Protein AF-A0A2D6PAH4-F1 (afdb_monomer_lite)

Foldseek 3Di:
DVVLVVLVVVLVVCPVCLVVDDLVVVLVSLVSVVVSLVVVVVLLVVLVPDPDPVSVVVNVVVLVVVVVVVDDSPDDVVVVSVVSNVVSVVVNVVD

Sequence (95 aa):
MQEIANLQEQVFENMFTFFTMEKEDKIDHIELLEQLISKQRILYTRLSLSDDPEAKSMLQRILDSSIEMGYPKDTDLRQILQTMEKQLCSLKKMM

Radius of gyration: 14.6 Å; chains: 1; bounding box: 32×24×39 Å

pLDDT: mean 88.39, std 4.57, range [64.56, 95.31]

Secondary structure (DSSP, 8-state):
-HHHHHHHHHHHHHHTTGGGS-HHHHHHHHHHHHHHHHHHHHHHHHHHT---HHHHHHHHHHHHHHHHTT--TT--HHHHHHHHHHHHHHHHHT-

Structure (mmCIF, N/CA/C/O backbone):
data_AF-A0A2D6PAH4-F1
#
_entry.id   AF-A0A2D6PAH4-F1
#
loop_
_atom_site.group_PDB
_atom_site.id
_atom_site.type_symbol
_atom_site.label_atom_id
_atom_site.label_alt_id
_atom_site.label_comp_id
_atom_site.label_asym_id
_atom_site.label_entity_id
_atom_site.label_seq_id
_atom_site.pdbx_PDB_ins_code
_atom_site.Cartn_x
_atom_site.Cartn_y
_atom_site.Cartn_z
_atom_site.occupancy
_atom_site.B_iso_or_equiv
_atom_site.auth_seq_id
_atom_site.auth_comp_id
_atom_site.auth_asym_id
_atom_site.auth_atom_id
_atom_site.pdbx_PDB_model_num
ATOM 1 N N . MET A 1 1 ? -4.768 -9.184 -9.272 1.00 64.56 1 MET A N 1
ATOM 2 C CA . MET A 1 1 ? -5.216 -7.884 -9.815 1.00 64.56 1 MET A CA 1
ATOM 3 C C . MET A 1 1 ? -6.615 -7.549 -9.318 1.00 64.56 1 MET A C 1
ATOM 5 O O . MET A 1 1 ? -6.726 -6.576 -8.591 1.00 64.56 1 MET A O 1
ATOM 9 N N . GLN A 1 2 ? -7.625 -8.392 -9.582 1.00 80.06 2 GLN A N 1
ATOM 10 C CA . GLN A 1 2 ? -9.016 -8.178 -9.136 1.00 80.06 2 GLN A CA 1
ATOM 11 C C . GLN A 1 2 ? -9.158 -7.833 -7.643 1.00 80.06 2 GLN A C 1
ATOM 13 O O . GLN A 1 2 ? -9.850 -6.896 -7.287 1.00 80.06 2 GLN A O 1
ATOM 18 N N . GLU A 1 3 ? -8.458 -8.554 -6.765 1.00 78.56 3 GLU A N 1
ATOM 19 C CA . GLU A 1 3 ? -8.578 -8.354 -5.315 1.00 78.56 3 GLU A CA 1
ATOM 20 C C . GLU A 1 3 ? -8.080 -6.975 -4.843 1.00 78.56 3 GLU A C 1
ATOM 22 O O . GLU A 1 3 ? -8.706 -6.358 -3.991 1.00 78.56 3 GLU A O 1
ATOM 27 N N . ILE A 1 4 ? -6.982 -6.467 -5.419 1.00 83.44 4 ILE A N 1
ATOM 28 C CA . ILE A 1 4 ? -6.478 -5.120 -5.104 1.00 83.44 4 ILE A CA 1
ATOM 29 C C . ILE A 1 4 ? -7.450 -4.067 -5.636 1.00 83.44 4 ILE A C 1
ATOM 31 O O . ILE A 1 4 ? -7.729 -3.114 -4.923 1.00 83.44 4 ILE A O 1
ATOM 35 N N . ALA A 1 5 ? -7.998 -4.261 -6.839 1.00 82.44 5 ALA A N 1
ATOM 36 C CA . ALA A 1 5 ? -8.979 -3.343 -7.415 1.00 82.44 5 ALA A CA 1
ATOM 37 C C . ALA A 1 5 ? -10.258 -3.262 -6.561 1.00 82.44 5 ALA A C 1
ATOM 39 O O . ALA A 1 5 ? -10.693 -2.169 -6.219 1.00 82.44 5 ALA A O 1
ATOM 40 N N . ASN A 1 6 ? -10.793 -4.407 -6.128 1.00 85.25 6 ASN A N 1
ATOM 41 C CA . ASN A 1 6 ? -11.968 -4.455 -5.257 1.00 85.25 6 ASN A CA 1
ATOM 42 C C . ASN A 1 6 ? -11.702 -3.789 -3.896 1.00 85.25 6 ASN A C 1
ATOM 44 O O . ASN A 1 6 ? -12.564 -3.097 -3.365 1.00 85.25 6 ASN A O 1
ATOM 48 N N . LEU A 1 7 ? -10.509 -3.989 -3.321 1.00 87.25 7 LEU A N 1
ATOM 49 C CA . LEU A 1 7 ? -10.119 -3.317 -2.077 1.00 87.25 7 LEU A CA 1
ATOM 50 C C . LEU A 1 7 ? -9.952 -1.807 -2.273 1.00 87.25 7 LEU A C 1
ATOM 52 O O . LEU A 1 7 ? -10.340 -1.039 -1.401 1.00 87.25 7 LEU A O 1
ATOM 56 N N . GLN A 1 8 ? -9.396 -1.372 -3.407 1.00 84.31 8 GLN A N 1
ATOM 57 C CA . GLN A 1 8 ? -9.277 0.049 -3.738 1.00 84.31 8 GLN A CA 1
ATOM 58 C C . GLN A 1 8 ? -10.646 0.717 -3.865 1.00 84.31 8 GLN A C 1
ATOM 60 O O . GLN A 1 8 ? -10.814 1.817 -3.351 1.00 84.31 8 GLN A O 1
ATOM 65 N N . GLU A 1 9 ? -11.617 0.053 -4.491 1.00 86.56 9 GLU A N 1
ATOM 66 C CA . GLU A 1 9 ? -12.993 0.545 -4.609 1.00 86.56 9 GLU A CA 1
ATOM 67 C C . GLU A 1 9 ? -13.648 0.707 -3.229 1.00 86.56 9 GLU A C 1
ATOM 69 O O . GLU A 1 9 ? -14.073 1.806 -2.880 1.00 86.56 9 GLU A O 1
ATOM 74 N N . GLN A 1 10 ? -13.599 -0.332 -2.388 1.00 84.00 10 GLN A N 1
ATOM 75 C CA . GLN A 1 10 ? -14.147 -0.289 -1.023 1.00 84.00 10 GLN A CA 1
ATOM 76 C C . GLN A 1 10 ? -13.489 0.779 -0.141 1.00 84.00 10 GLN A C 1
ATOM 78 O O . GLN A 1 10 ? -14.149 1.429 0.672 1.00 84.00 10 GLN A O 1
ATOM 83 N N . VAL A 1 11 ? -12.174 0.966 -0.272 1.00 85.56 11 VAL A N 1
ATOM 84 C CA . VAL A 1 11 ? -11.458 2.030 0.438 1.00 85.56 11 VAL A CA 1
ATOM 85 C C . VAL A 1 11 ? -11.894 3.407 -0.071 1.00 85.56 11 VAL A C 1
ATOM 87 O O . VAL A 1 11 ? -12.120 4.313 0.728 1.00 85.56 11 VAL A O 1
ATOM 90 N N . PHE A 1 12 ? -12.030 3.578 -1.385 1.00 82.94 12 PHE A N 1
ATOM 91 C CA . PHE A 1 12 ? -12.379 4.863 -1.984 1.00 82.94 12 PHE A CA 1
ATOM 92 C C . PHE A 1 12 ? -13.808 5.304 -1.644 1.00 82.94 12 PHE A C 1
ATOM 94 O O . PHE A 1 12 ? -14.020 6.467 -1.306 1.00 82.94 12 PHE A O 1
ATOM 101 N N . GLU A 1 13 ? -14.774 4.383 -1.657 1.00 82.06 13 GLU A N 1
ATOM 102 C CA . GLU A 1 13 ? -16.165 4.659 -1.263 1.00 82.06 13 GLU A CA 1
ATOM 103 C C . GLU A 1 13 ? -16.258 5.212 0.164 1.00 82.06 13 GLU A C 1
ATOM 105 O O . GLU A 1 13 ? -16.968 6.183 0.432 1.00 82.06 13 GLU A O 1
ATOM 110 N N . ASN A 1 14 ? -15.475 4.633 1.071 1.00 77.94 14 ASN A N 1
ATOM 111 C CA . ASN A 1 14 ? -15.480 4.970 2.489 1.00 77.94 14 ASN A CA 1
ATOM 112 C C . ASN A 1 14 ? -14.625 6.203 2.837 1.00 77.94 14 ASN A C 1
ATOM 114 O O . ASN A 1 14 ? -14.744 6.751 3.934 1.00 77.94 14 ASN A O 1
ATOM 118 N N . MET A 1 15 ? -13.800 6.698 1.908 1.00 78.12 15 MET A N 1
ATOM 119 C CA . MET A 1 15 ? -12.950 7.871 2.137 1.00 78.12 15 MET A CA 1
ATOM 120 C C . MET A 1 15 ? -13.777 9.132 2.437 1.00 78.12 15 MET A C 1
ATOM 122 O O . MET A 1 15 ? -13.417 9.918 3.314 1.00 78.12 15 MET A O 1
ATOM 126 N N . PHE A 1 16 ? -14.899 9.325 1.738 1.00 79.25 16 PHE A N 1
ATOM 127 C CA . PHE A 1 16 ? -15.740 10.520 1.889 1.00 79.25 16 PHE A CA 1
ATOM 128 C C . PHE A 1 16 ? -16.514 10.550 3.207 1.00 79.25 16 PHE A C 1
ATOM 130 O O . PHE A 1 16 ? -16.831 11.624 3.717 1.00 79.25 16 PHE A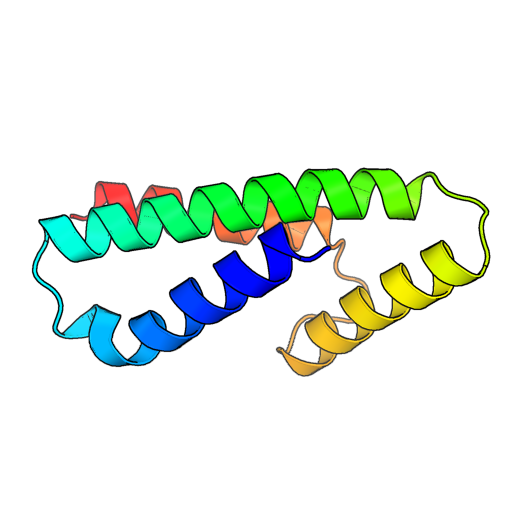 O 1
ATOM 137 N N . THR A 1 17 ? -16.809 9.379 3.766 1.00 83.25 17 THR A N 1
ATOM 138 C CA . THR A 1 17 ? -17.591 9.226 4.995 1.00 83.25 17 THR A CA 1
ATOM 139 C C . THR A 1 17 ? -16.713 8.993 6.221 1.00 83.25 17 THR A C 1
ATOM 141 O O . THR A 1 17 ? -17.228 9.030 7.339 1.00 83.25 17 THR A O 1
ATOM 144 N N . PHE A 1 18 ? -15.390 8.850 6.052 1.00 83.81 18 PHE A N 1
ATOM 145 C CA . PHE A 1 18 ? -14.457 8.553 7.139 1.00 83.81 18 PHE A CA 1
ATOM 146 C C . PHE A 1 18 ? -14.619 9.489 8.338 1.00 83.81 18 PHE A C 1
ATOM 148 O O . PHE A 1 18 ? -14.674 9.023 9.465 1.00 83.81 18 PHE A O 1
ATOM 155 N N . PHE A 1 19 ? -14.758 10.805 8.142 1.00 82.00 19 PHE A N 1
ATOM 156 C CA . PHE A 1 19 ? -14.889 11.744 9.268 1.00 82.00 19 PHE A CA 1
ATOM 157 C C . PHE A 1 19 ? -16.198 11.579 10.051 1.00 82.00 19 PHE A C 1
ATOM 159 O O . PHE A 1 19 ? -16.212 11.805 11.264 1.00 82.00 19 PHE A O 1
ATOM 166 N N . THR A 1 20 ? -17.262 11.144 9.377 1.00 86.75 20 THR A N 1
ATOM 167 C CA . THR A 1 20 ? -18.609 10.964 9.937 1.00 86.75 20 THR A CA 1
ATOM 168 C C . THR A 1 20 ? -18.871 9.562 10.485 1.00 86.75 20 THR A C 1
ATOM 170 O O . THR A 1 20 ? -19.896 9.361 11.122 1.00 86.75 20 THR A O 1
ATOM 173 N N . MET A 1 21 ? -17.970 8.605 10.246 1.00 86.94 21 MET A N 1
ATOM 174 C CA . MET A 1 21 ? -18.076 7.238 10.760 1.00 86.94 21 MET A CA 1
ATOM 175 C C . MET A 1 21 ? -17.931 7.173 12.286 1.00 86.94 21 MET A C 1
ATOM 177 O O . MET A 1 21 ? -17.189 7.959 12.899 1.00 86.94 21 MET A O 1
ATOM 181 N N . GLU A 1 22 ? -18.591 6.182 12.882 1.00 91.19 22 GLU A N 1
ATOM 182 C CA . GLU A 1 22 ? -18.386 5.810 14.278 1.00 91.19 22 GLU A CA 1
ATOM 183 C C . GLU A 1 22 ? -16.976 5.242 14.490 1.00 91.19 22 GLU A C 1
ATOM 185 O O . GLU A 1 22 ? -16.262 4.883 13.550 1.00 91.19 22 GLU A O 1
ATOM 190 N N . LYS A 1 23 ? -16.532 5.195 15.750 1.00 89.31 23 LYS A N 1
ATOM 191 C CA . LYS A 1 23 ? -15.172 4.745 16.084 1.00 89.31 23 LYS A CA 1
ATOM 192 C C . LYS A 1 23 ? -14.876 3.334 15.557 1.00 89.31 23 LYS A C 1
ATOM 194 O O . LYS A 1 23 ? -13.770 3.101 15.082 1.00 89.31 23 LYS A O 1
ATOM 199 N N . GLU A 1 24 ? -15.833 2.420 15.661 1.00 90.00 24 GLU A N 1
ATOM 200 C CA . GLU A 1 24 ? -15.672 1.021 15.249 1.00 90.00 24 GLU A CA 1
ATOM 201 C C . GLU A 1 24 ? -15.528 0.908 13.722 1.00 90.00 24 GLU A C 1
ATOM 203 O O . GLU A 1 24 ? -14.522 0.390 13.247 1.00 90.00 24 GLU A O 1
ATOM 208 N N . ASP A 1 25 ? -16.402 1.572 12.960 1.00 89.62 25 ASP A N 1
ATOM 209 C CA . ASP A 1 25 ? -16.328 1.624 11.490 1.00 89.62 25 ASP A CA 1
ATOM 210 C C . ASP A 1 25 ? -15.019 2.251 10.979 1.00 89.62 25 ASP A C 1
ATOM 212 O O . ASP A 1 25 ? -14.439 1.817 9.981 1.00 89.62 25 ASP A O 1
ATOM 216 N N . LYS A 1 26 ? -14.509 3.278 11.671 1.00 90.31 26 LYS A N 1
ATOM 217 C CA . LYS A 1 26 ? -13.205 3.879 11.351 1.00 90.31 26 LYS A CA 1
ATOM 218 C C . LYS A 1 26 ? -12.055 2.897 11.580 1.00 90.31 26 LYS A C 1
ATOM 220 O O . LYS A 1 26 ? -11.099 2.914 10.807 1.00 90.31 26 LYS A O 1
ATOM 225 N N . ILE A 1 27 ? -12.121 2.070 12.628 1.00 91.25 27 ILE A N 1
ATOM 226 C CA . ILE A 1 27 ? -11.118 1.028 12.888 1.00 91.25 27 ILE A CA 1
ATOM 227 C C . ILE A 1 27 ? -11.159 -0.013 11.770 1.00 91.25 27 ILE A C 1
ATOM 229 O O . ILE A 1 27 ? -10.108 -0.307 11.200 1.00 91.25 27 ILE A O 1
ATOM 233 N N . ASP A 1 28 ? -12.347 -0.483 11.392 1.00 91.00 28 ASP A N 1
ATOM 234 C CA . ASP A 1 28 ? -12.525 -1.441 10.296 1.00 91.00 28 ASP A CA 1
ATOM 235 C C . ASP A 1 28 ? -12.000 -0.879 8.968 1.00 91.00 28 ASP A C 1
ATOM 237 O O . ASP A 1 28 ? -11.282 -1.551 8.222 1.00 91.00 28 ASP A O 1
ATOM 241 N N . HIS A 1 29 ? -12.267 0.401 8.693 1.00 90.38 29 HIS A N 1
ATOM 242 C CA . HIS A 1 29 ? -11.734 1.080 7.517 1.00 90.38 29 HIS A CA 1
ATOM 243 C C . HIS A 1 29 ? -10.199 1.174 7.530 1.00 90.38 29 HIS A C 1
ATOM 245 O O . HIS A 1 29 ? -9.550 0.954 6.503 1.00 90.38 29 HIS A O 1
ATOM 251 N N . ILE A 1 30 ? -9.594 1.464 8.687 1.00 91.50 30 ILE A N 1
ATOM 252 C CA . ILE A 1 30 ? -8.132 1.459 8.837 1.00 91.50 30 ILE A CA 1
ATOM 253 C C . ILE A 1 30 ? -7.568 0.055 8.583 1.00 91.50 30 ILE A C 1
ATOM 255 O O . ILE A 1 30 ? -6.542 -0.071 7.918 1.00 91.50 30 ILE A O 1
ATOM 259 N N . GLU A 1 31 ? -8.232 -1.002 9.045 1.00 91.88 31 GLU A N 1
ATOM 260 C CA . GLU A 1 31 ? -7.796 -2.381 8.797 1.00 91.88 31 GLU A CA 1
ATOM 261 C C . GLU A 1 31 ? -7.884 -2.765 7.314 1.00 91.88 31 GLU A C 1
ATOM 263 O O . GLU A 1 31 ? -6.988 -3.440 6.797 1.00 91.88 31 GLU A O 1
ATOM 268 N N . LEU A 1 32 ? -8.901 -2.286 6.591 1.00 91.88 32 LEU A N 1
ATOM 269 C CA . LEU A 1 32 ? -8.983 -2.435 5.133 1.00 91.88 32 LEU A CA 1
ATOM 270 C C . LEU A 1 32 ? -7.821 -1.726 4.422 1.00 91.88 32 LEU A C 1
ATOM 272 O O . LEU A 1 32 ? -7.209 -2.295 3.512 1.00 91.88 32 LEU A O 1
ATOM 276 N N . LEU A 1 33 ? -7.470 -0.515 4.862 1.00 91.81 33 LEU A N 1
ATOM 277 C CA . LEU A 1 33 ? -6.317 0.229 4.352 1.00 91.81 33 LEU A CA 1
ATOM 278 C C . LEU A 1 33 ? -4.991 -0.505 4.621 1.00 91.81 33 LEU A C 1
ATOM 280 O O . LEU A 1 33 ? -4.161 -0.623 3.717 1.00 91.81 33 LEU A O 1
ATOM 284 N N . GLU A 1 34 ? -4.801 -1.057 5.822 1.00 92.50 34 GLU A N 1
ATOM 285 C CA . GLU A 1 34 ? -3.622 -1.865 6.173 1.00 92.50 34 GLU A CA 1
ATOM 286 C C . GLU A 1 34 ? -3.504 -3.112 5.278 1.00 92.50 34 GLU A C 1
ATOM 288 O O . GLU A 1 34 ? -2.422 -3.426 4.763 1.00 92.50 34 GLU A O 1
ATOM 293 N N . GLN A 1 35 ? -4.620 -3.802 5.025 1.00 92.62 35 GLN A N 1
ATOM 294 C CA . GLN A 1 35 ? -4.661 -4.954 4.120 1.00 92.62 35 GLN A CA 1
ATOM 295 C C . GLN A 1 35 ? -4.320 -4.571 2.676 1.00 92.62 35 GLN A C 1
ATOM 297 O O . GLN A 1 35 ? -3.543 -5.274 2.015 1.00 92.62 35 GLN A O 1
ATOM 302 N N . LEU A 1 36 ? -4.867 -3.454 2.185 1.00 91.88 36 LEU A N 1
ATOM 303 C CA . LEU A 1 36 ? -4.590 -2.945 0.845 1.00 91.88 36 LEU A CA 1
ATOM 304 C C . LEU A 1 36 ? -3.097 -2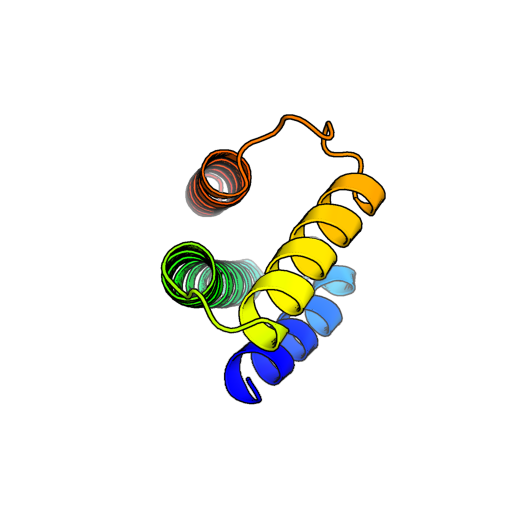.634 0.670 1.00 91.88 36 LEU A C 1
ATOM 306 O O . LEU A 1 36 ? -2.480 -3.124 -0.281 1.00 91.88 36 LEU A O 1
ATOM 310 N N . ILE A 1 37 ? -2.499 -1.900 1.611 1.00 92.00 37 ILE A N 1
ATOM 311 C CA . ILE A 1 37 ? -1.076 -1.535 1.568 1.00 92.00 37 ILE A CA 1
ATOM 312 C C . ILE A 1 37 ? -0.188 -2.783 1.605 1.00 92.00 37 ILE A C 1
ATOM 314 O O . ILE A 1 37 ? 0.757 -2.898 0.819 1.00 92.00 37 ILE A O 1
ATOM 318 N N . SER A 1 38 ? -0.523 -3.773 2.438 1.00 92.56 38 SER A N 1
ATOM 319 C CA . SER A 1 38 ? 0.210 -5.043 2.503 1.00 92.56 38 SER A CA 1
ATOM 320 C C . SER A 1 38 ? 0.225 -5.777 1.153 1.00 92.56 38 SER A C 1
ATOM 322 O O . SER A 1 38 ? 1.278 -6.230 0.685 1.00 92.56 38 SER A O 1
ATOM 324 N N . LYS A 1 39 ? -0.921 -5.836 0.460 1.00 92.81 39 LYS A N 1
ATOM 325 C CA . LYS A 1 39 ? -1.016 -6.443 -0.880 1.00 92.81 39 LYS A CA 1
ATOM 326 C C . LYS A 1 39 ? -0.267 -5.634 -1.936 1.00 92.81 39 LYS A C 1
ATOM 328 O O . LYS A 1 39 ? 0.427 -6.225 -2.767 1.00 92.81 39 LYS A O 1
ATOM 333 N N . GLN A 1 40 ? -0.363 -4.306 -1.894 1.00 90.56 40 GLN A N 1
ATOM 334 C CA . GLN A 1 40 ? 0.376 -3.417 -2.792 1.00 90.56 40 GLN A CA 1
ATOM 335 C C . GLN A 1 40 ? 1.890 -3.566 -2.615 1.00 90.56 40 GLN A C 1
ATOM 337 O O . GLN A 1 40 ? 2.610 -3.612 -3.610 1.00 90.56 40 GLN A O 1
ATOM 342 N N . ARG A 1 41 ? 2.376 -3.757 -1.383 1.00 91.50 41 ARG A N 1
ATOM 343 C CA . ARG A 1 41 ? 3.791 -4.031 -1.101 1.00 91.50 41 ARG A CA 1
ATOM 344 C C . ARG A 1 41 ? 4.265 -5.320 -1.763 1.00 91.50 41 ARG A C 1
ATOM 346 O O . ARG A 1 41 ? 5.289 -5.311 -2.439 1.00 91.50 41 ARG A O 1
ATOM 353 N N . ILE A 1 42 ? 3.508 -6.411 -1.624 1.00 92.00 42 ILE A N 1
ATOM 354 C CA . ILE A 1 42 ? 3.835 -7.693 -2.272 1.00 92.00 42 ILE A CA 1
ATOM 355 C C . ILE A 1 42 ? 3.836 -7.545 -3.797 1.00 92.00 42 ILE A C 1
ATOM 357 O O . ILE A 1 42 ? 4.761 -8.025 -4.457 1.00 92.00 42 ILE A O 1
ATOM 361 N N . LEU A 1 43 ? 2.819 -6.884 -4.362 1.00 90.19 43 LEU A N 1
ATOM 362 C CA . LEU A 1 43 ? 2.734 -6.637 -5.801 1.00 90.19 43 LEU A CA 1
ATOM 363 C C . LEU A 1 43 ? 3.938 -5.828 -6.286 1.00 90.19 43 LEU A C 1
ATOM 365 O O . LEU A 1 43 ? 4.609 -6.249 -7.222 1.00 90.19 43 LEU A O 1
ATOM 369 N N . TYR A 1 44 ? 4.246 -4.716 -5.622 1.00 89.50 44 TYR A N 1
ATOM 370 C CA . TYR A 1 44 ? 5.383 -3.870 -5.960 1.00 89.50 44 TYR A CA 1
ATOM 371 C C . TYR A 1 44 ? 6.700 -4.641 -5.895 1.00 89.50 44 TYR A C 1
ATOM 373 O O . TYR A 1 44 ? 7.485 -4.585 -6.836 1.00 89.50 44 TYR A O 1
ATOM 381 N N . THR A 1 45 ? 6.929 -5.419 -4.831 1.00 90.88 45 THR A N 1
ATOM 382 C CA . THR A 1 45 ? 8.118 -6.272 -4.734 1.00 90.88 45 THR A CA 1
ATOM 383 C C . THR A 1 45 ? 8.209 -7.223 -5.926 1.00 90.88 45 THR A C 1
ATOM 385 O O . THR A 1 45 ? 9.262 -7.292 -6.555 1.00 90.88 45 THR A O 1
ATOM 388 N N . ARG A 1 46 ? 7.113 -7.902 -6.290 1.00 91.19 46 ARG A N 1
ATOM 389 C CA . ARG A 1 46 ? 7.080 -8.807 -7.452 1.00 91.19 46 ARG A CA 1
ATOM 390 C C . ARG A 1 46 ? 7.383 -8.080 -8.761 1.00 91.19 46 ARG A C 1
ATOM 392 O O . ARG A 1 46 ? 8.195 -8.572 -9.533 1.00 91.19 46 ARG A O 1
ATOM 399 N N . LEU A 1 47 ? 6.773 -6.916 -8.987 1.00 91.31 47 LEU A N 1
ATOM 400 C CA . LEU A 1 47 ? 7.009 -6.104 -10.183 1.00 91.31 47 LEU A CA 1
ATOM 401 C C . LEU A 1 47 ? 8.465 -5.625 -10.252 1.00 91.31 47 LEU A C 1
ATOM 403 O O . LEU A 1 47 ? 9.094 -5.756 -11.294 1.00 91.31 47 LEU A O 1
ATOM 407 N N . SER A 1 48 ? 9.030 -5.157 -9.133 1.00 89.12 48 SER A N 1
ATOM 408 C CA . SER A 1 48 ? 10.423 -4.689 -9.058 1.00 89.12 48 SER A CA 1
ATOM 409 C C . SER A 1 48 ? 11.472 -5.779 -9.298 1.00 89.12 48 SER A C 1
ATOM 411 O O . SER A 1 48 ? 12.612 -5.462 -9.617 1.00 89.12 48 SER A O 1
ATOM 413 N N . LEU A 1 49 ? 11.100 -7.051 -9.125 1.00 93.06 49 LEU A N 1
ATOM 414 C CA . LEU A 1 49 ? 11.963 -8.210 -9.372 1.00 93.06 49 LEU A CA 1
ATOM 415 C C . LEU A 1 49 ? 11.714 -8.854 -10.745 1.00 93.06 49 LEU A C 1
ATOM 417 O O . LEU A 1 49 ? 12.384 -9.824 -11.088 1.00 93.06 49 LEU A O 1
ATOM 421 N N . SER A 1 50 ? 10.732 -8.362 -11.502 1.00 92.75 50 SER A N 1
ATOM 422 C CA . SER A 1 50 ? 10.353 -8.926 -12.793 1.00 92.75 50 SER A CA 1
ATOM 423 C C . SER A 1 50 ? 11.109 -8.251 -13.932 1.00 92.75 50 SER A C 1
ATOM 425 O O . SER A 1 50 ? 11.183 -7.024 -14.009 1.00 92.75 50 SER A O 1
ATOM 427 N N . ASP A 1 51 ? 11.606 -9.054 -14.869 1.00 92.38 51 ASP A N 1
ATOM 428 C CA . ASP A 1 51 ? 12.185 -8.548 -16.114 1.00 92.38 51 ASP A CA 1
ATOM 429 C C . ASP A 1 51 ? 11.176 -8.365 -17.244 1.00 92.38 51 ASP A C 1
ATOM 431 O O . ASP A 1 51 ? 11.509 -7.754 -18.266 1.00 92.38 51 ASP A O 1
ATOM 435 N N . ASP A 1 52 ? 9.953 -8.848 -17.035 1.00 95.31 52 ASP A N 1
ATOM 436 C CA . ASP A 1 52 ? 8.872 -8.799 -18.003 1.00 95.31 52 ASP A CA 1
ATOM 437 C C . ASP A 1 52 ? 8.522 -7.340 -18.400 1.00 95.31 52 ASP A C 1
ATOM 439 O O . ASP A 1 52 ? 8.345 -6.481 -17.524 1.00 95.31 52 ASP A O 1
ATOM 443 N N . PRO A 1 53 ? 8.432 -7.023 -19.708 1.00 93.56 53 PRO A N 1
ATOM 444 C CA . PRO A 1 53 ? 8.126 -5.671 -20.179 1.00 93.56 53 PRO A CA 1
ATOM 445 C C . PRO A 1 53 ? 6.781 -5.125 -19.684 1.00 93.56 53 PRO A C 1
ATOM 447 O O . PRO A 1 53 ? 6.667 -3.925 -19.421 1.00 93.56 53 PRO A O 1
ATOM 450 N N . GLU A 1 54 ? 5.768 -5.981 -19.536 1.00 92.12 54 GLU A N 1
ATOM 451 C CA . GLU A 1 54 ? 4.460 -5.589 -19.013 1.00 92.12 54 GLU A CA 1
ATOM 452 C C . GLU A 1 54 ? 4.578 -5.231 -17.529 1.00 92.12 54 GLU A C 1
ATOM 454 O O . GLU A 1 54 ? 4.126 -4.161 -17.118 1.00 92.12 54 GLU A O 1
ATOM 459 N N . ALA A 1 55 ? 5.290 -6.043 -16.743 1.00 92.06 55 ALA A N 1
ATOM 460 C CA . ALA A 1 55 ? 5.560 -5.752 -15.335 1.00 92.06 55 ALA A CA 1
ATOM 461 C C . ALA A 1 55 ? 6.308 -4.419 -15.139 1.00 92.06 55 ALA A C 1
ATOM 463 O O . ALA A 1 55 ? 5.952 -3.634 -14.255 1.00 92.06 55 ALA A O 1
ATOM 464 N N . LYS A 1 56 ? 7.293 -4.119 -15.997 1.00 92.25 56 LYS A N 1
ATOM 465 C CA . LYS A 1 56 ? 8.009 -2.830 -16.000 1.00 92.25 56 LYS A CA 1
ATOM 466 C C . LYS A 1 56 ? 7.081 -1.662 -16.346 1.00 92.25 56 LYS A C 1
ATOM 468 O O . LYS A 1 56 ? 7.135 -0.626 -15.687 1.00 92.25 56 LYS A O 1
ATOM 473 N N . SER A 1 57 ? 6.186 -1.833 -17.321 1.00 93.81 57 SER A N 1
ATOM 474 C CA . SER A 1 57 ? 5.180 -0.817 -17.660 1.00 93.81 57 SER A CA 1
ATOM 475 C C . SER A 1 57 ? 4.202 -0.568 -16.509 1.00 93.81 57 SER A C 1
ATOM 477 O O . SER A 1 57 ? 3.893 0.580 -16.196 1.00 93.81 57 SER A O 1
ATOM 479 N N . MET A 1 58 ? 3.747 -1.624 -15.832 1.00 90.44 58 MET A N 1
ATOM 480 C CA . MET A 1 58 ? 2.872 -1.505 -14.665 1.00 90.44 58 MET A CA 1
ATOM 481 C C . MET A 1 58 ? 3.559 -0.784 -13.505 1.00 90.44 58 MET A C 1
ATOM 483 O O . MET A 1 58 ? 2.950 0.081 -12.881 1.00 90.44 58 MET A O 1
ATOM 487 N N . LEU A 1 59 ? 4.827 -1.107 -13.240 1.00 90.69 59 LEU A N 1
ATOM 488 C CA . LEU A 1 59 ? 5.632 -0.429 -12.228 1.00 90.69 59 LEU A CA 1
ATOM 489 C C . LEU A 1 59 ? 5.743 1.073 -12.512 1.00 90.69 59 LEU A C 1
ATOM 491 O O . LEU A 1 59 ? 5.559 1.883 -11.605 1.00 90.69 59 LEU A O 1
ATOM 495 N N . GLN A 1 60 ? 5.981 1.435 -13.775 1.00 91.06 60 GLN A N 1
ATOM 496 C CA . GLN A 1 60 ? 6.053 2.830 -14.196 1.00 91.06 60 GLN A CA 1
ATOM 497 C C . GLN A 1 60 ? 4.729 3.563 -13.966 1.00 91.06 60 GLN A C 1
ATOM 499 O O . GLN A 1 60 ? 4.736 4.653 -13.412 1.00 91.06 60 GLN A O 1
ATOM 504 N N . ARG A 1 61 ? 3.586 2.944 -14.289 1.00 90.75 61 ARG A N 1
ATOM 505 C CA . ARG A 1 61 ? 2.265 3.545 -14.025 1.00 90.75 61 ARG A CA 1
ATOM 506 C C . ARG A 1 61 ? 2.041 3.826 -12.539 1.00 90.75 61 ARG A C 1
ATOM 508 O O . ARG A 1 61 ? 1.492 4.864 -12.198 1.00 90.75 61 ARG A O 1
ATOM 515 N N . ILE A 1 62 ? 2.482 2.926 -11.657 1.00 88.50 62 ILE A N 1
ATOM 516 C CA . ILE A 1 62 ? 2.388 3.131 -10.202 1.00 88.50 62 ILE A CA 1
ATOM 517 C C . ILE A 1 62 ? 3.249 4.329 -9.767 1.00 88.50 62 ILE A C 1
ATOM 519 O O . ILE A 1 62 ? 2.805 5.139 -8.953 1.00 88.50 62 ILE A O 1
ATOM 523 N N . LEU A 1 63 ? 4.462 4.458 -10.316 1.00 89.12 63 LEU A N 1
ATOM 524 C CA . LEU A 1 63 ? 5.338 5.608 -10.067 1.00 89.12 63 LEU A CA 1
ATOM 525 C C . LEU A 1 63 ? 4.707 6.912 -10.564 1.00 89.12 63 LEU A C 1
ATOM 527 O O . LEU A 1 63 ? 4.660 7.886 -9.814 1.00 89.12 63 LEU A O 1
ATOM 531 N N . ASP A 1 64 ? 4.172 6.917 -11.782 1.00 91.19 64 ASP A N 1
ATOM 532 C CA . ASP A 1 64 ? 3.528 8.087 -12.379 1.00 91.19 64 ASP A CA 1
ATOM 533 C C . ASP A 1 64 ? 2.333 8.545 -11.529 1.00 91.19 64 ASP A C 1
ATOM 535 O O . ASP A 1 64 ? 2.259 9.716 -11.159 1.00 91.19 64 ASP A O 1
ATOM 539 N N . SER A 1 65 ? 1.476 7.614 -11.091 1.00 87.62 65 SER A N 1
ATOM 540 C CA . SER A 1 65 ? 0.374 7.925 -10.173 1.00 87.62 65 SER A CA 1
ATOM 541 C C . SER A 1 65 ? 0.856 8.494 -8.835 1.00 87.62 65 SER A C 1
ATOM 543 O O . SER A 1 65 ? 0.223 9.394 -8.292 1.00 87.62 65 SER A O 1
ATOM 545 N N . SER A 1 66 ? 1.990 8.032 -8.294 1.00 87.94 66 SER A N 1
ATOM 546 C CA . SER A 1 66 ? 2.539 8.620 -7.062 1.00 87.94 66 SER A CA 1
ATOM 547 C C . SER A 1 66 ? 2.978 10.076 -7.261 1.00 87.94 66 SER A C 1
ATOM 549 O O . SER A 1 66 ? 2.746 10.921 -6.397 1.00 87.94 66 SER A O 1
ATOM 551 N N . ILE A 1 67 ? 3.531 10.405 -8.430 1.00 89.19 67 ILE A N 1
ATOM 552 C CA . ILE A 1 67 ? 3.923 11.777 -8.770 1.00 89.19 67 ILE A CA 1
ATOM 553 C C . ILE A 1 67 ? 2.683 12.665 -8.907 1.00 89.19 67 ILE A C 1
ATOM 555 O O . ILE A 1 67 ? 2.669 13.786 -8.403 1.00 89.19 67 ILE A O 1
ATOM 559 N N . GLU A 1 68 ? 1.622 12.157 -9.536 1.00 89.00 68 GLU A N 1
ATOM 560 C CA . GLU A 1 68 ? 0.328 12.847 -9.644 1.00 89.00 68 GLU A CA 1
ATOM 561 C C . GLU A 1 68 ? -0.306 13.121 -8.273 1.00 89.00 68 GLU A C 1
ATOM 563 O O . GLU A 1 68 ? -0.927 14.163 -8.074 1.00 89.00 68 GLU A O 1
ATOM 568 N N . MET A 1 69 ? -0.085 12.235 -7.298 1.00 85.62 69 MET A N 1
ATOM 569 C CA . MET A 1 69 ? -0.493 12.427 -5.901 1.00 85.62 69 MET A CA 1
ATOM 570 C C . MET A 1 69 ? 0.390 13.431 -5.133 1.00 85.62 69 MET A C 1
ATOM 572 O O . MET A 1 69 ? 0.150 13.679 -3.952 1.00 85.62 69 MET A O 1
ATOM 576 N N . GLY A 1 70 ? 1.396 14.023 -5.784 1.00 87.50 70 GLY A N 1
ATOM 577 C CA . GLY A 1 70 ? 2.269 15.051 -5.218 1.00 87.50 70 GLY A CA 1
ATOM 578 C C . GLY A 1 70 ? 3.564 14.526 -4.598 1.00 87.50 70 GLY A C 1
ATOM 579 O O . GLY A 1 70 ? 4.292 15.310 -3.985 1.00 87.50 70 GLY A O 1
ATOM 580 N N . TYR A 1 71 ? 3.884 13.234 -4.745 1.00 88.56 71 TYR A N 1
ATOM 581 C CA . TYR A 1 71 ? 5.170 12.705 -4.288 1.00 88.56 71 TYR A CA 1
ATOM 582 C C . TYR A 1 71 ? 6.317 13.116 -5.239 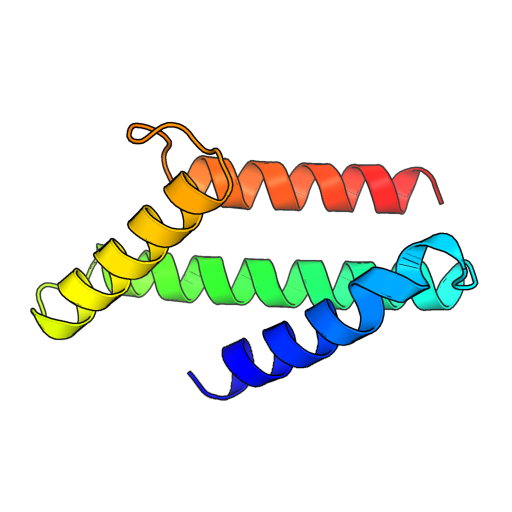1.00 88.56 71 TYR A C 1
ATOM 584 O O . TYR A 1 71 ? 6.141 13.143 -6.460 1.00 88.56 71 TYR A O 1
ATOM 592 N N . PRO A 1 72 ? 7.519 13.423 -4.716 1.00 89.94 72 PRO A N 1
ATOM 593 C CA . PRO A 1 72 ? 8.703 13.665 -5.541 1.00 89.94 72 PRO A CA 1
ATOM 594 C C . PRO A 1 72 ? 9.067 12.461 -6.422 1.00 89.94 72 PRO A C 1
ATOM 596 O O . PRO A 1 72 ? 8.928 11.313 -5.998 1.00 89.94 72 PRO A O 1
ATOM 599 N N . LYS A 1 73 ? 9.597 12.718 -7.625 1.00 84.31 73 LYS A N 1
ATOM 600 C CA . LYS A 1 73 ? 9.947 11.677 -8.617 1.00 84.31 73 LYS A CA 1
ATOM 601 C C . LYS A 1 73 ? 11.015 10.687 -8.146 1.00 84.31 73 LYS A C 1
ATOM 603 O O . LYS A 1 73 ? 11.093 9.578 -8.656 1.00 84.31 73 LYS A O 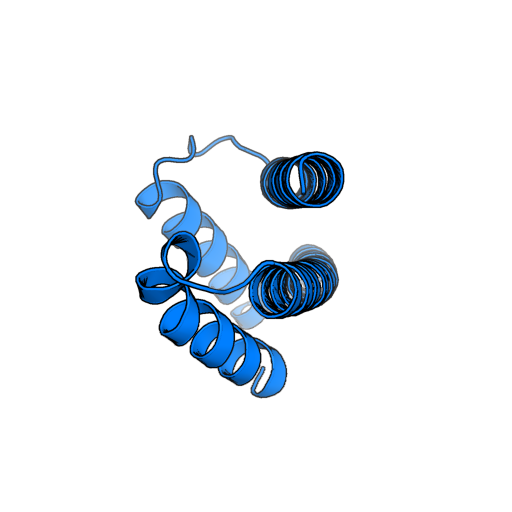1
ATOM 608 N N . ASP A 1 74 ? 11.866 11.117 -7.229 1.00 84.6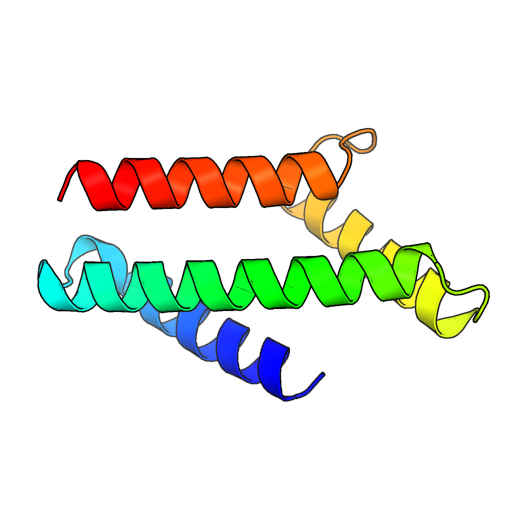9 74 ASP A N 1
ATOM 609 C CA . ASP A 1 74 ? 12.965 10.361 -6.637 1.00 84.69 74 ASP A CA 1
ATOM 610 C C . ASP A 1 74 ? 12.553 9.600 -5.368 1.00 84.69 74 ASP A C 1
ATOM 612 O O . ASP A 1 74 ? 13.378 8.913 -4.763 1.00 84.69 74 ASP A O 1
ATOM 616 N N . THR A 1 75 ? 11.282 9.689 -4.968 1.00 84.50 75 THR A N 1
ATOM 617 C CA . THR A 1 75 ? 10.788 8.992 -3.781 1.00 84.50 75 THR A CA 1
ATOM 618 C C . THR A 1 75 ? 10.721 7.490 -4.032 1.00 84.50 75 THR A C 1
ATOM 620 O O . THR A 1 75 ? 10.083 7.025 -4.975 1.00 84.50 75 THR A O 1
ATOM 623 N N . ASP A 1 76 ? 11.323 6.706 -3.139 1.00 86.06 76 ASP A N 1
ATOM 624 C CA . ASP A 1 76 ? 11.176 5.253 -3.162 1.00 86.06 76 ASP A CA 1
ATOM 625 C C . ASP A 1 76 ? 9.744 4.869 -2.751 1.00 86.06 76 ASP A C 1
ATOM 627 O O . ASP A 1 76 ? 9.298 5.157 -1.638 1.00 86.06 76 ASP A O 1
ATOM 631 N N . LEU A 1 77 ? 9.024 4.159 -3.625 1.00 86.38 77 LEU A N 1
ATOM 632 C CA . LEU A 1 77 ? 7.681 3.641 -3.338 1.00 86.38 77 LEU A CA 1
ATOM 633 C C . LEU A 1 77 ? 7.634 2.789 -2.062 1.00 86.38 77 LEU A C 1
ATOM 635 O O . LEU A 1 77 ? 6.614 2.773 -1.374 1.00 86.38 77 LEU A O 1
ATOM 639 N N . ARG A 1 78 ? 8.734 2.126 -1.679 1.00 86.81 78 ARG A N 1
ATOM 640 C CA . ARG A 1 78 ? 8.822 1.416 -0.391 1.00 86.81 78 ARG A CA 1
ATOM 641 C C . ARG A 1 78 ? 8.728 2.381 0.786 1.00 86.81 78 ARG A C 1
ATOM 643 O O . ARG A 1 78 ? 8.058 2.067 1.766 1.00 86.81 78 ARG A O 1
ATOM 650 N N . GLN A 1 79 ? 9.362 3.549 0.687 1.00 89.38 79 GLN A N 1
ATOM 651 C CA . GLN A 1 79 ? 9.275 4.598 1.703 1.00 89.38 79 GLN A CA 1
ATOM 652 C C . GLN A 1 79 ? 7.875 5.215 1.749 1.00 89.38 79 GLN A C 1
ATOM 654 O O . GLN A 1 79 ? 7.377 5.488 2.842 1.00 89.38 79 GLN A O 1
ATOM 659 N N . ILE A 1 80 ? 7.217 5.376 0.595 1.00 90.12 80 ILE A N 1
ATOM 660 C CA . ILE A 1 80 ? 5.823 5.840 0.517 1.00 90.12 80 ILE A CA 1
ATOM 661 C C . ILE A 1 80 ? 4.905 4.865 1.260 1.00 90.12 80 ILE A C 1
ATOM 663 O O . ILE A 1 80 ? 4.246 5.263 2.220 1.00 90.12 80 ILE A O 1
ATOM 667 N N . LEU A 1 81 ? 4.927 3.579 0.888 1.00 90.44 81 LEU A N 1
ATOM 668 C CA . LEU A 1 81 ? 4.105 2.545 1.528 1.00 90.44 81 LEU A CA 1
ATOM 669 C C . LEU A 1 81 ? 4.390 2.449 3.035 1.00 90.44 81 LEU A C 1
ATOM 671 O O . LEU A 1 81 ? 3.464 2.404 3.837 1.00 90.44 81 LEU A O 1
ATOM 675 N N . GLN A 1 82 ? 5.661 2.504 3.445 1.00 91.00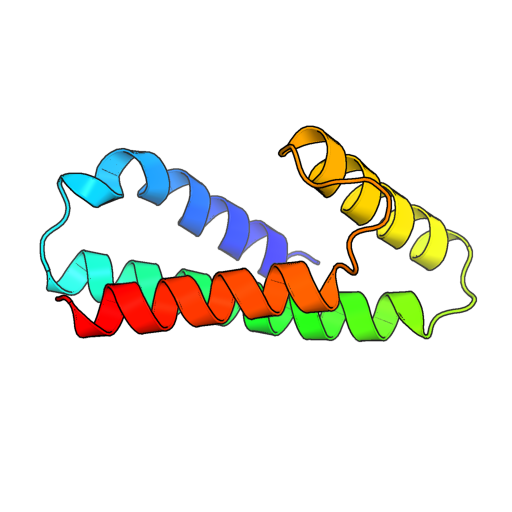 82 GLN A N 1
ATOM 676 C CA . GLN A 1 82 ? 6.030 2.476 4.862 1.00 91.00 82 GLN A CA 1
ATOM 677 C C . GLN A 1 82 ? 5.538 3.716 5.627 1.00 91.00 82 GLN A C 1
ATOM 679 O O . GLN A 1 82 ? 5.196 3.630 6.809 1.00 91.00 82 GLN A O 1
ATOM 684 N N . THR A 1 83 ? 5.518 4.883 4.982 1.00 90.69 83 THR A N 1
ATOM 685 C CA . THR A 1 83 ? 4.983 6.113 5.578 1.00 90.69 83 THR A CA 1
ATOM 686 C C . THR A 1 83 ? 3.477 5.994 5.784 1.00 90.69 83 THR A C 1
ATOM 688 O O . THR A 1 83 ? 2.996 6.306 6.873 1.00 90.69 83 THR A O 1
ATOM 691 N N . MET A 1 84 ? 2.756 5.458 4.795 1.00 90.38 84 MET A N 1
ATOM 692 C CA . MET A 1 84 ? 1.320 5.186 4.896 1.00 90.38 84 MET A CA 1
ATOM 693 C C . MET A 1 84 ? 1.010 4.210 6.044 1.00 90.38 84 MET A C 1
ATOM 695 O O . MET A 1 84 ? 0.172 4.517 6.889 1.00 90.38 84 MET A O 1
ATOM 699 N N . GLU A 1 85 ? 1.746 3.093 6.159 1.00 91.38 85 GLU A N 1
ATOM 700 C CA . GLU A 1 85 ? 1.596 2.134 7.273 1.00 91.38 85 GLU A CA 1
ATOM 701 C C . GLU A 1 85 ? 1.766 2.820 8.644 1.00 91.38 85 GLU A C 1
ATOM 703 O O . GLU A 1 85 ? 0.975 2.620 9.569 1.00 91.38 85 GLU A O 1
ATOM 708 N N . LYS A 1 86 ? 2.784 3.680 8.788 1.00 92.19 86 LYS A N 1
ATOM 709 C CA . LYS A 1 86 ? 3.042 4.411 10.041 1.00 92.19 86 LYS A CA 1
ATOM 710 C C . LYS A 1 86 ? 1.934 5.405 10.381 1.00 92.19 86 LYS A C 1
ATOM 712 O O . LYS A 1 86 ? 1.604 5.563 11.561 1.00 92.19 86 LYS A O 1
ATOM 717 N N . GLN A 1 87 ? 1.380 6.083 9.379 1.00 90.75 87 GLN A N 1
ATOM 718 C CA . GLN A 1 87 ? 0.286 7.034 9.564 1.00 90.75 87 GLN A CA 1
ATOM 719 C C . GLN A 1 87 ? -0.990 6.325 10.023 1.00 90.75 87 GLN A C 1
ATOM 721 O O . GLN A 1 87 ? -1.586 6.763 11.004 1.00 90.75 87 GLN A O 1
ATOM 726 N N . LEU A 1 88 ? -1.343 5.193 9.409 1.00 91.38 88 LEU A N 1
ATOM 727 C CA . LEU A 1 88 ? -2.486 4.375 9.831 1.00 91.38 88 LEU A CA 1
ATOM 728 C C . LEU A 1 88 ? -2.320 3.838 11.251 1.00 91.38 88 LEU A C 1
ATOM 730 O O . LEU A 1 88 ? -3.228 3.965 12.067 1.00 91.38 88 LEU A O 1
ATOM 734 N N . CYS A 1 89 ? -1.130 3.334 11.588 1.00 90.19 89 CYS A N 1
ATOM 735 C CA . CYS A 1 89 ? -0.840 2.863 12.941 1.00 90.19 89 CYS A CA 1
ATOM 736 C C . CYS A 1 89 ? -0.975 3.991 13.979 1.00 90.19 89 CYS A C 1
ATOM 738 O O . CYS A 1 89 ? -1.482 3.779 15.080 1.00 90.19 89 CYS A O 1
ATOM 740 N N . SER A 1 90 ? -0.529 5.201 13.633 1.00 91.81 90 SER A N 1
ATOM 741 C CA . SER A 1 90 ? -0.664 6.377 14.499 1.00 91.81 90 SER A CA 1
ATOM 742 C C . SER A 1 90 ? -2.124 6.793 14.653 1.00 91.81 90 SER A C 1
ATOM 744 O O . SER A 1 90 ? -2.560 7.046 15.772 1.00 91.81 90 SER A O 1
ATOM 746 N N . LEU A 1 91 ? -2.884 6.797 13.555 1.00 89.00 91 LEU A N 1
ATOM 747 C CA . LEU A 1 91 ? -4.305 7.123 13.548 1.00 89.00 91 LEU A CA 1
ATOM 748 C C . LEU A 1 91 ? -5.094 6.141 14.420 1.00 89.00 91 LEU A C 1
ATOM 750 O O . LEU A 1 91 ? -5.799 6.574 15.323 1.00 89.00 91 LEU A O 1
ATOM 754 N N . LYS A 1 92 ? -4.877 4.832 14.246 1.00 88.81 92 LYS A N 1
ATOM 755 C CA . LYS A 1 92 ? -5.513 3.771 15.044 1.00 88.81 92 LYS A CA 1
ATOM 756 C C . LYS A 1 92 ? -5.242 3.913 16.544 1.00 88.81 92 LYS A C 1
ATOM 758 O O . LYS A 1 92 ? -6.115 3.634 17.352 1.00 88.81 92 LYS A O 1
ATOM 763 N N . LYS A 1 93 ? -4.044 4.367 16.933 1.00 89.56 93 LYS A N 1
ATOM 764 C CA . LYS A 1 93 ? -3.675 4.594 18.345 1.00 89.56 93 LYS A CA 1
ATOM 765 C C . LYS A 1 93 ? -4.344 5.815 18.972 1.00 89.56 93 LYS A C 1
ATOM 767 O O . LYS A 1 93 ? -4.439 5.874 20.193 1.00 89.56 93 LYS A O 1
ATOM 772 N N . MET A 1 94 ? -4.729 6.804 18.167 1.00 85.19 94 MET A N 1
ATOM 773 C CA . MET A 1 94 ? -5.396 8.022 18.642 1.00 85.19 94 MET A CA 1
ATOM 774 C C . MET A 1 94 ? -6.899 7.825 18.869 1.00 85.19 94 MET A C 1
ATOM 776 O O . MET A 1 94 ? -7.545 8.725 19.400 1.00 85.19 94 MET A O 1
ATOM 780 N N . MET A 1 95 ? -7.444 6.681 18.449 1.00 81.38 95 MET A N 1
ATOM 781 C CA . MET A 1 95 ? -8.868 6.365 18.503 1.00 81.38 95 MET A CA 1
ATOM 782 C C . MET A 1 95 ? -9.256 5.666 19.793 1.00 81.38 95 MET A C 1
ATOM 784 O O . MET A 1 95 ? -10.168 6.183 20.474 1.00 81.38 95 MET A O 1
#